Protein AF-A0A317L9D9-F1 (afdb_monomer)

Foldseek 3Di:
DQDFPDADFLAAVVVSLVVSCVVVVPPDVLVSCCSQQVGSQQDQDRAQHAQVQSRQVSDPDRDVVVLVVCNVTHHNLVVLVVVDDPVLSVVLSVRRNHNSPPCNCVSSVVVVDPDDDDPDDDDDPVVVVVVVVVD

Solvent-accessible surface area (backbone atoms only — not comparable to full-atom values): 8167 Å² total; per-residue (Å²): 134,93,74,82,63,87,78,57,87,83,39,39,52,45,56,44,50,52,50,39,29,59,78,70,66,54,91,45,72,48,57,43,27,26,73,45,53,74,29,65,81,59,70,80,37,75,46,65,52,39,28,43,50,53,36,40,65,70,40,100,77,64,54,79,73,51,52,63,48,42,47,61,58,23,36,47,55,60,82,47,48,88,80,47,57,69,70,58,47,54,51,50,52,50,35,27,40,72,25,87,54,80,59,52,47,59,76,72,48,54,75,78,51,87,74,77,81,73,96,65,90,83,80,58,69,65,59,54,49,51,60,66,72,77,109

Nearest PDB structures (foldseek):
  8glu-assembly1_X  TM=8.736E-01  e=1.544E-06  Escherichia coli
  8glx-assembly1_X  TM=8.691E-01  e=2.338E-06  Escherichia coli
  8vct-assembly1_X  TM=8.624E-01  e=1.845E-06  Escherichia coli

Sequence (135 aa):
MIFLPYIYEDELLYSVFARYHHYSGNENPKETMNELYGSHTTCATTLFPTNLNTLLHGFPTPNSFQVKELIIKNTGLPYYTPFIPNERNLELKKLMVEGNGTSFYMKLGRTASTIKNKKYLYCCKSCVNEDTFNN

Structure (mmCIF, N/CA/C/O backbone):
data_AF-A0A317L9D9-F1
#
_entry.id   AF-A0A317L9D9-F1
#
loop_
_atom_site.group_PDB
_atom_site.id
_atom_site.type_symbol
_atom_site.label_atom_id
_atom_site.label_alt_id
_atom_site.label_comp_id
_atom_site.label_asym_id
_atom_site.label_entity_id
_atom_site.label_seq_id
_atom_site.pdbx_PD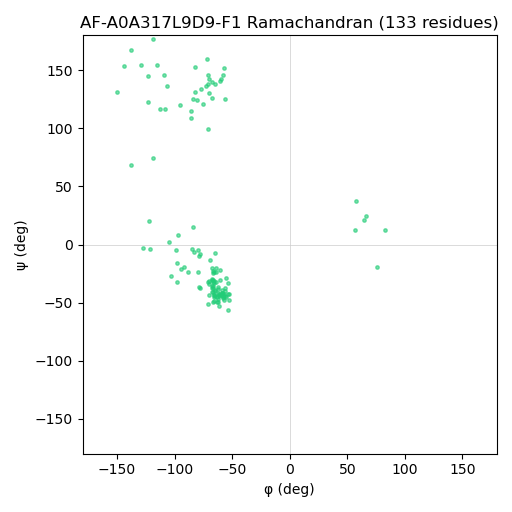B_ins_code
_atom_site.Cartn_x
_atom_site.Cartn_y
_atom_site.Cartn_z
_atom_site.occupancy
_atom_site.B_iso_or_equiv
_atom_site.auth_seq_id
_atom_site.auth_comp_id
_atom_site.auth_asym_id
_atom_site.auth_atom_id
_atom_site.pdbx_PDB_model_num
ATOM 1 N N . MET A 1 1 ? 7.983 -7.778 -20.114 1.00 58.75 1 MET A N 1
ATOM 2 C CA . MET A 1 1 ? 8.169 -6.311 -20.194 1.00 58.75 1 MET A CA 1
ATOM 3 C C . MET A 1 1 ? 7.591 -5.740 -18.917 1.00 58.75 1 MET A C 1
ATOM 5 O O . MET A 1 1 ? 6.438 -6.032 -18.645 1.00 58.75 1 MET A O 1
ATOM 9 N N . ILE A 1 2 ? 8.381 -5.023 -18.118 1.00 75.44 2 ILE A N 1
ATOM 10 C CA . ILE A 1 2 ? 7.896 -4.415 -16.870 1.00 75.44 2 ILE A CA 1
ATOM 11 C C . ILE A 1 2 ? 7.177 -3.114 -17.242 1.00 75.44 2 ILE A C 1
ATOM 13 O O . ILE A 1 2 ? 7.740 -2.275 -17.946 1.00 75.44 2 ILE A O 1
ATOM 17 N N . PHE A 1 3 ? 5.921 -2.970 -16.829 1.00 83.19 3 PHE A N 1
ATOM 18 C CA . PHE A 1 3 ? 5.087 -1.797 -17.092 1.00 8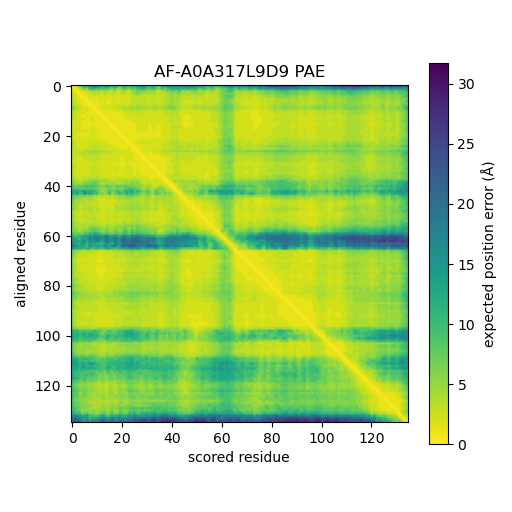3.19 3 PHE A CA 1
ATOM 19 C C . PHE A 1 3 ? 4.187 -1.519 -15.889 1.00 83.19 3 PHE A C 1
ATOM 21 O O . PHE A 1 3 ? 3.861 -2.431 -15.135 1.00 83.19 3 PHE A O 1
ATOM 28 N N . LEU A 1 4 ? 3.779 -0.268 -15.705 1.00 84.06 4 LEU A N 1
ATOM 29 C CA . LEU A 1 4 ? 2.784 0.081 -14.698 1.00 84.06 4 LEU A CA 1
ATOM 30 C C . LEU A 1 4 ? 1.414 0.120 -15.390 1.00 84.06 4 LEU A C 1
ATOM 32 O O . LEU A 1 4 ? 1.268 0.886 -16.347 1.00 84.06 4 LEU A O 1
ATOM 36 N N . PRO A 1 5 ? 0.423 -0.698 -14.980 1.00 88.81 5 PRO A N 1
ATOM 37 C CA . PRO A 1 5 ? -0.922 -0.598 -15.531 1.00 88.81 5 PRO A CA 1
ATOM 38 C C . PRO A 1 5 ? -1.485 0.809 -15.338 1.00 88.81 5 PRO A C 1
ATOM 40 O O . PRO A 1 5 ? -1.142 1.496 -14.375 1.00 88.81 5 PRO A O 1
ATOM 43 N N . TYR A 1 6 ? -2.384 1.221 -16.233 1.00 88.19 6 TYR A N 1
ATOM 44 C CA . TYR A 1 6 ? -3.118 2.469 -16.054 1.00 88.19 6 TYR A CA 1
ATOM 45 C C . TYR A 1 6 ? -3.854 2.454 -14.711 1.00 88.19 6 TYR A C 1
ATOM 47 O O . TYR A 1 6 ? -4.609 1.518 -14.444 1.00 88.19 6 TYR A O 1
ATOM 55 N N . ILE A 1 7 ? -3.620 3.473 -13.888 1.00 89.56 7 ILE A N 1
ATOM 56 C CA . ILE A 1 7 ? -4.223 3.620 -12.564 1.00 89.56 7 ILE A CA 1
ATOM 57 C C . ILE A 1 7 ? -5.574 4.307 -12.746 1.00 89.56 7 ILE A C 1
ATOM 59 O O . ILE A 1 7 ? -5.614 5.459 -13.181 1.00 89.56 7 ILE A O 1
ATOM 63 N N . TYR A 1 8 ? -6.667 3.606 -12.443 1.00 88.25 8 TYR A N 1
ATOM 64 C CA . TYR A 1 8 ? -8.001 4.197 -12.535 1.00 88.25 8 TYR A CA 1
ATOM 65 C C . TYR A 1 8 ? -8.245 5.215 -11.411 1.00 88.25 8 TYR A C 1
ATOM 67 O O . TYR A 1 8 ? -7.574 5.216 -10.373 1.00 88.25 8 TYR A O 1
ATOM 75 N N . GLU A 1 9 ? -9.214 6.103 -11.631 1.00 86.94 9 GLU A N 1
ATOM 76 C CA . GLU A 1 9 ? -9.709 6.984 -10.574 1.00 86.94 9 GLU A CA 1
ATOM 77 C C . GLU A 1 9 ? -10.287 6.140 -9.428 1.00 86.94 9 GLU A C 1
ATOM 79 O O . GLU A 1 9 ? -10.863 5.080 -9.664 1.00 86.94 9 GLU A O 1
ATOM 84 N N . ASP A 1 10 ? -10.035 6.562 -8.186 1.00 86.38 10 ASP A N 1
ATOM 85 C CA . ASP A 1 10 ? -10.415 5.854 -6.954 1.00 86.38 10 ASP A CA 1
ATOM 86 C C . ASP A 1 10 ? -9.888 4.407 -6.807 1.00 86.38 10 ASP A C 1
ATOM 88 O O . ASP A 1 10 ? -10.269 3.675 -5.888 1.00 86.38 10 ASP A O 1
ATOM 92 N N . GLU A 1 11 ? -8.939 3.988 -7.650 1.00 90.12 11 GLU A N 1
ATOM 93 C CA . GLU A 1 11 ? -8.321 2.667 -7.561 1.00 90.12 11 GLU A CA 1
ATOM 94 C C . GLU A 1 11 ? -7.191 2.639 -6.522 1.00 90.12 11 GLU A C 1
ATOM 96 O O . GLU A 1 11 ? -6.265 3.452 -6.535 1.00 90.12 11 GLU A O 1
ATOM 101 N N . LEU A 1 12 ? -7.202 1.646 -5.630 1.00 92.88 12 LEU A N 1
ATO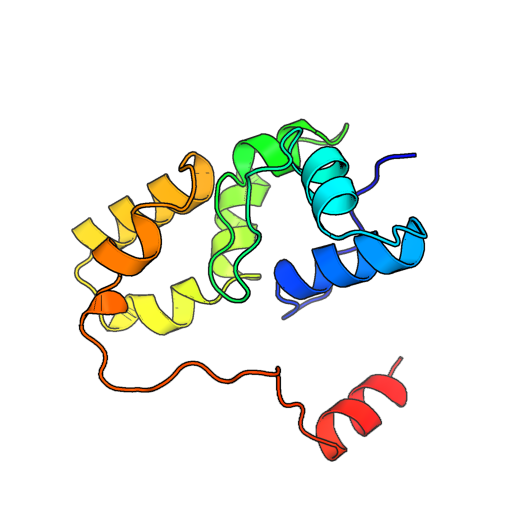M 102 C CA . LEU A 1 12 ? -6.077 1.412 -4.725 1.00 92.88 12 LEU A CA 1
ATOM 103 C C . LEU A 1 12 ? -4.859 0.878 -5.487 1.00 92.88 12 LEU A C 1
ATOM 105 O O . LEU A 1 12 ? -4.978 -0.033 -6.302 1.00 92.88 12 LEU A O 1
ATOM 109 N N . LEU A 1 13 ? -3.657 1.309 -5.102 1.00 92.88 13 LEU A N 1
ATOM 110 C CA . LEU A 1 13 ? -2.399 0.768 -5.637 1.00 92.88 13 LEU A CA 1
ATOM 111 C C . LEU A 1 13 ? -2.297 -0.761 -5.521 1.00 92.88 13 LEU A C 1
ATOM 113 O O . LEU A 1 13 ? -1.746 -1.415 -6.400 1.00 92.88 13 LEU A O 1
ATOM 117 N N . TYR A 1 14 ? -2.871 -1.354 -4.473 1.00 92.75 14 TYR A N 1
ATOM 118 C CA . TYR A 1 14 ? -2.949 -2.810 -4.350 1.00 92.75 14 TYR A CA 1
ATOM 119 C C . TYR A 1 14 ? -3.706 -3.466 -5.521 1.00 92.75 14 TYR A C 1
ATOM 121 O O . TYR A 1 14 ? -3.282 -4.513 -6.005 1.00 92.75 14 TYR A O 1
ATOM 129 N N . SER A 1 15 ? -4.789 -2.842 -6.001 1.00 92.62 15 SER A N 1
ATOM 130 C CA . SER A 1 15 ? -5.534 -3.295 -7.187 1.00 92.62 15 SER A CA 1
ATOM 131 C C . SER A 1 15 ? -4.682 -3.186 -8.451 1.00 92.62 15 SER A C 1
ATOM 133 O O . SER A 1 15 ? -4.597 -4.144 -9.217 1.00 92.62 15 SER A O 1
ATOM 135 N N . VAL A 1 16 ? -3.950 -2.078 -8.615 1.00 92.44 16 VAL A N 1
ATOM 136 C CA . VAL A 1 16 ? -3.000 -1.890 -9.726 1.00 92.44 16 VAL A CA 1
ATOM 137 C C . VAL A 1 16 ? -1.964 -3.018 -9.752 1.00 92.44 16 VAL A C 1
ATOM 139 O O . VAL A 1 16 ? -1.702 -3.601 -10.803 1.00 92.44 16 VAL A O 1
ATOM 142 N N . PHE A 1 17 ? -1.410 -3.389 -8.594 1.00 93.00 17 PHE A N 1
ATOM 143 C CA . PHE A 1 17 ? -0.450 -4.493 -8.496 1.00 93.00 17 PHE A CA 1
ATOM 144 C C . PHE A 1 17 ? -1.084 -5.853 -8.787 1.00 93.00 17 PHE A C 1
ATOM 146 O O . PHE A 1 17 ? -0.450 -6.694 -9.420 1.00 93.00 17 PHE A O 1
ATOM 153 N N . ALA A 1 18 ? -2.328 -6.076 -8.361 1.00 93.12 18 ALA A N 1
ATOM 154 C CA . ALA A 1 18 ? -3.063 -7.299 -8.671 1.00 93.12 18 ALA A CA 1
ATOM 155 C C . ALA A 1 18 ? -3.345 -7.428 -10.179 1.00 93.12 18 ALA A C 1
ATOM 157 O O . ALA A 1 18 ? -3.200 -8.511 -10.746 1.00 93.12 18 ALA A O 1
ATOM 158 N N . ARG A 1 19 ? -3.673 -6.319 -10.851 1.00 93.88 19 ARG A N 1
ATOM 159 C CA . ARG A 1 19 ? -3.817 -6.273 -12.312 1.00 93.88 19 ARG A CA 1
ATOM 160 C C . ARG A 1 19 ? -2.494 -6.529 -13.015 1.00 93.88 19 ARG A C 1
ATOM 162 O O . ARG A 1 19 ? -2.458 -7.336 -13.934 1.00 93.88 19 ARG A O 1
ATOM 169 N N . TYR A 1 20 ? -1.408 -5.911 -12.552 1.00 93.50 20 TYR A N 1
ATOM 170 C CA . TYR A 1 20 ? -0.070 -6.189 -13.071 1.00 93.50 20 TYR A CA 1
ATOM 171 C C . TYR A 1 20 ? 0.288 -7.677 -12.932 1.00 93.50 20 TYR A C 1
ATOM 173 O O . TYR A 1 20 ? 0.693 -8.302 -13.905 1.00 93.50 20 TYR A O 1
ATOM 181 N N . HIS A 1 21 ? 0.071 -8.266 -11.752 1.00 94.62 21 HIS A N 1
ATOM 182 C CA . HIS A 1 21 ? 0.283 -9.695 -11.502 1.00 94.62 21 HIS A CA 1
ATOM 183 C C . HIS A 1 21 ? -0.454 -10.566 -12.528 1.00 94.62 21 HIS A C 1
ATOM 185 O O . HIS A 1 21 ? 0.152 -11.449 -13.132 1.00 94.62 21 HIS A O 1
ATOM 191 N N . HIS A 1 22 ? -1.732 -10.26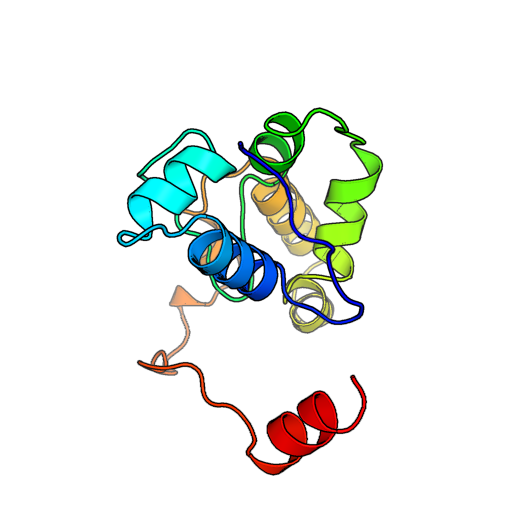4 -12.771 1.00 94.94 22 HIS A N 1
ATOM 192 C CA . HIS A 1 22 ? -2.553 -10.981 -13.739 1.00 94.94 22 HIS A CA 1
ATOM 193 C C . HIS A 1 22 ? -2.078 -10.785 -15.189 1.00 94.94 22 HIS A C 1
ATOM 195 O O . HIS A 1 22 ? -1.887 -11.764 -15.904 1.00 94.94 22 HIS A O 1
ATOM 201 N N . TYR A 1 23 ? -1.851 -9.542 -15.624 1.00 94.31 23 TYR A N 1
ATOM 202 C CA . TYR A 1 23 ? -1.450 -9.232 -17.002 1.00 94.31 23 TYR A CA 1
ATOM 203 C C . TYR A 1 23 ? -0.057 -9.754 -17.355 1.00 94.31 23 TYR A C 1
ATOM 205 O O . TYR A 1 23 ? 0.178 -10.133 -18.500 1.00 94.31 23 TYR A O 1
ATOM 213 N N . SER A 1 24 ? 0.855 -9.800 -16.384 1.00 93.25 24 SER A N 1
ATOM 214 C CA . SE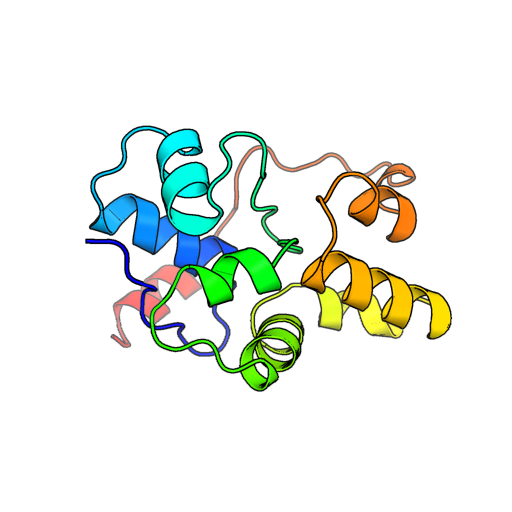R A 1 24 ? 2.197 -10.357 -16.566 1.00 93.25 24 SER A CA 1
ATOM 215 C C . SER A 1 24 ? 2.229 -11.887 -16.494 1.00 93.25 24 SER A C 1
ATOM 217 O O . SER A 1 24 ? 3.284 -12.473 -16.712 1.00 93.25 24 SER A O 1
ATOM 219 N N . GLY A 1 25 ? 1.102 -12.548 -16.195 1.00 94.56 25 GLY A N 1
ATOM 220 C CA . GLY A 1 25 ? 1.034 -14.007 -16.075 1.00 94.56 25 GLY A CA 1
ATOM 221 C C . GLY A 1 25 ? 1.833 -14.558 -14.891 1.00 94.56 25 GLY A C 1
ATOM 222 O O . GLY A 1 25 ? 2.266 -15.706 -14.920 1.00 94.56 25 GLY A O 1
ATOM 223 N N . ASN A 1 26 ? 2.057 -13.741 -13.860 1.00 94.50 26 ASN A N 1
ATOM 224 C CA . ASN A 1 26 ? 2.798 -14.161 -12.681 1.00 94.50 26 ASN A CA 1
ATOM 225 C C . ASN A 1 26 ? 1.973 -15.177 -11.880 1.00 94.50 26 ASN A C 1
ATOM 227 O O . ASN A 1 26 ? 0.829 -14.913 -11.529 1.00 94.50 26 ASN A O 1
ATOM 231 N N . GLU A 1 27 ? 2.566 -16.314 -11.519 1.00 94.00 27 GLU A N 1
ATOM 232 C CA . GLU A 1 27 ? 1.909 -17.320 -10.662 1.00 94.00 27 GLU A CA 1
ATOM 233 C C . GLU A 1 27 ? 2.201 -17.101 -9.171 1.00 94.00 27 GLU A C 1
ATOM 235 O O . GLU A 1 27 ? 1.493 -17.587 -8.288 1.00 94.00 27 GLU A O 1
ATOM 240 N N . ASN A 1 28 ? 3.263 -16.350 -8.875 1.00 92.50 28 ASN A N 1
ATOM 241 C CA . ASN A 1 28 ? 3.751 -16.126 -7.526 1.00 92.50 28 ASN A CA 1
ATOM 242 C C . ASN A 1 28 ? 3.802 -14.620 -7.218 1.00 92.50 28 ASN A C 1
ATOM 244 O O . ASN A 1 28 ? 4.519 -13.878 -7.892 1.00 92.50 28 ASN A O 1
ATOM 248 N N . PRO A 1 29 ? 3.120 -14.150 -6.157 1.00 90.25 29 PRO A N 1
ATOM 249 C CA . PRO A 1 29 ? 3.189 -12.755 -5.731 1.00 90.25 29 PRO A CA 1
ATOM 250 C C . PRO A 1 29 ? 4.613 -12.259 -5.456 1.00 90.25 29 PRO A C 1
ATOM 252 O O . PRO A 1 29 ? 4.885 -11.077 -5.631 1.00 90.25 29 PRO A O 1
ATOM 255 N N . LYS A 1 30 ? 5.541 -13.137 -5.045 1.00 91.75 30 LYS A N 1
ATOM 256 C CA . LYS A 1 30 ? 6.945 -12.759 -4.827 1.00 91.75 30 LYS A CA 1
ATOM 257 C C . LYS A 1 30 ? 7.656 -12.358 -6.115 1.00 91.75 30 LYS A C 1
ATOM 259 O O . LYS A 1 30 ? 8.524 -11.494 -6.042 1.00 91.75 30 LYS A O 1
ATOM 264 N N . GLU A 1 31 ? 7.304 -12.955 -7.251 1.00 92.44 31 GLU A N 1
ATOM 265 C CA . GLU A 1 31 ? 7.859 -12.555 -8.550 1.00 92.44 31 GLU A CA 1
ATOM 266 C C . GLU A 1 31 ? 7.322 -11.184 -8.939 1.00 92.44 31 GLU A C 1
ATOM 268 O O . GLU A 1 31 ? 8.084 -10.283 -9.257 1.00 92.44 31 GLU A O 1
ATOM 273 N N . THR A 1 32 ? 6.023 -10.960 -8.745 1.00 92.56 32 THR A N 1
ATOM 274 C CA . THR A 1 32 ? 5.402 -9.644 -8.944 1.00 92.56 32 THR A CA 1
ATOM 275 C C . THR A 1 32 ? 6.044 -8.563 -8.082 1.00 92.56 32 THR A C 1
ATOM 277 O O . THR A 1 32 ? 6.320 -7.475 -8.574 1.00 92.56 32 THR A O 1
ATOM 280 N N . MET A 1 33 ? 6.315 -8.840 -6.804 1.00 91.31 33 MET A N 1
ATOM 281 C CA . MET A 1 33 ? 7.006 -7.875 -5.942 1.00 91.31 33 MET A CA 1
ATOM 282 C C . MET A 1 33 ? 8.450 -7.642 -6.395 1.00 91.31 33 MET A C 1
ATOM 284 O O . MET A 1 33 ? 8.920 -6.509 -6.344 1.00 91.31 33 MET A O 1
ATOM 288 N N . ASN A 1 34 ? 9.139 -8.670 -6.892 1.00 91.56 34 ASN A N 1
ATOM 289 C CA . ASN A 1 34 ? 10.481 -8.514 -7.439 1.00 91.56 34 ASN A CA 1
ATOM 290 C C . ASN A 1 34 ? 10.500 -7.677 -8.723 1.00 91.56 34 ASN A C 1
ATOM 292 O O . ASN A 1 34 ? 11.344 -6.804 -8.863 1.00 91.56 34 ASN A O 1
ATOM 296 N N . GLU A 1 35 ? 9.540 -7.866 -9.623 1.00 91.06 35 GLU A N 1
ATOM 297 C CA . GLU A 1 35 ? 9.424 -7.055 -10.838 1.00 91.06 35 GLU A CA 1
ATOM 298 C C . GLU A 1 35 ? 9.053 -5.596 -10.535 1.00 91.06 35 GLU A C 1
ATOM 300 O O . GLU A 1 35 ? 9.606 -4.684 -11.142 1.00 91.06 35 GLU A O 1
ATOM 305 N N . LEU A 1 36 ? 8.136 -5.366 -9.587 1.00 88.44 36 LEU A N 1
ATOM 306 C CA . LEU A 1 36 ? 7.659 -4.023 -9.239 1.00 88.44 36 LEU A CA 1
ATOM 307 C C . LEU A 1 36 ? 8.634 -3.245 -8.343 1.00 88.44 36 LEU A C 1
ATOM 309 O O . LEU A 1 36 ? 8.744 -2.029 -8.468 1.00 88.44 36 LEU A O 1
ATOM 313 N N . TYR A 1 37 ? 9.309 -3.919 -7.410 1.00 87.38 37 TYR A N 1
ATOM 314 C CA . TYR A 1 37 ? 10.125 -3.282 -6.368 1.00 87.38 37 TYR A CA 1
ATOM 315 C C . TYR A 1 37 ? 11.599 -3.705 -6.377 1.00 87.38 37 TYR A C 1
ATOM 317 O O . TYR A 1 37 ? 12.361 -3.224 -5.538 1.00 87.38 37 TYR A O 1
ATOM 325 N N . GLY A 1 38 ? 12.012 -4.634 -7.241 1.00 87.81 38 GLY A N 1
ATOM 326 C CA . GLY A 1 38 ? 13.355 -5.223 -7.196 1.00 87.81 38 GLY A CA 1
ATOM 327 C C . GLY A 1 38 ? 13.623 -6.037 -5.924 1.00 87.81 38 GLY A C 1
ATOM 328 O O . GLY A 1 38 ? 14.775 -6.182 -5.520 1.00 87.81 38 GLY A O 1
ATOM 329 N N . SER A 1 39 ? 12.573 -6.490 -5.225 1.00 85.56 39 SER A N 1
ATOM 330 C CA . SER A 1 39 ? 12.699 -7.205 -3.954 1.00 85.56 39 SER A CA 1
ATOM 331 C C . SER A 1 39 ? 11.576 -8.215 -3.721 1.00 85.56 39 SER A C 1
ATOM 333 O O . SER A 1 39 ? 10.394 -7.879 -3.764 1.00 85.56 39 SER A O 1
ATOM 335 N N . HIS A 1 40 ? 11.953 -9.439 -3.344 1.00 81.50 40 HIS A N 1
ATOM 336 C CA . HIS A 1 40 ? 11.022 -10.494 -2.924 1.00 81.50 40 HIS A CA 1
ATOM 337 C C . HIS A 1 40 ? 10.518 -10.352 -1.476 1.00 81.50 40 HIS A C 1
ATOM 339 O O . HIS A 1 40 ? 9.644 -11.113 -1.054 1.00 81.50 40 HIS A O 1
ATOM 345 N N . THR A 1 41 ? 11.096 -9.444 -0.682 1.00 77.62 41 THR A N 1
ATOM 346 C CA . THR A 1 41 ? 10.732 -9.251 0.736 1.00 77.62 41 THR A CA 1
ATOM 347 C C . THR A 1 41 ? 9.757 -8.099 0.941 1.00 77.62 41 THR A C 1
ATOM 349 O O . THR A 1 41 ? 9.116 -8.016 1.991 1.00 77.62 41 THR A O 1
ATOM 352 N N . THR A 1 42 ? 9.606 -7.232 -0.061 1.00 77.69 42 THR A N 1
ATOM 353 C CA . THR A 1 42 ? 8.616 -6.159 -0.040 1.00 77.69 42 THR A CA 1
ATOM 354 C C . THR A 1 42 ? 7.220 -6.761 -0.108 1.00 77.69 42 THR A C 1
ATOM 356 O O . THR A 1 42 ? 6.904 -7.535 -1.006 1.00 77.69 42 THR A O 1
ATOM 359 N N . CYS A 1 43 ? 6.366 -6.396 0.844 1.00 69.31 43 CYS A N 1
ATOM 360 C CA . CYS A 1 43 ? 4.965 -6.792 0.846 1.00 69.31 43 CYS A CA 1
ATOM 361 C C . CYS A 1 43 ? 4.099 -5.575 0.525 1.00 69.31 43 CYS A C 1
ATOM 363 O O . CYS A 1 43 ? 4.060 -4.614 1.298 1.00 69.31 43 CYS A O 1
ATOM 365 N N . ALA A 1 44 ? 3.385 -5.617 -0.600 1.00 73.38 44 ALA A N 1
ATOM 366 C CA . ALA A 1 44 ? 2.375 -4.619 -0.915 1.00 73.38 44 ALA A CA 1
ATOM 367 C C . ALA A 1 44 ? 1.166 -4.799 0.009 1.00 73.38 44 ALA A C 1
ATOM 369 O O . ALA A 1 44 ? 0.310 -5.662 -0.195 1.00 73.38 44 ALA A O 1
ATOM 370 N N . THR A 1 45 ? 1.097 -3.986 1.061 1.00 83.50 45 THR A N 1
ATOM 371 C CA . THR A 1 45 ? -0.063 -4.006 1.951 1.00 83.50 45 THR A CA 1
ATOM 372 C C . THR A 1 45 ? -1.281 -3.401 1.250 1.00 83.50 45 THR A C 1
ATOM 374 O O . THR A 1 45 ? -1.146 -2.459 0.473 1.00 83.50 45 THR A O 1
ATOM 377 N N . THR A 1 46 ? -2.483 -3.915 1.536 1.00 86.25 46 THR A N 1
ATOM 378 C CA . THR A 1 46 ? -3.709 -3.534 0.809 1.00 86.25 46 THR A CA 1
ATOM 379 C C . THR A 1 46 ? -3.999 -2.035 0.841 1.00 86.25 46 THR A C 1
ATOM 381 O O . THR A 1 46 ? -4.392 -1.459 -0.166 1.00 86.25 46 THR A O 1
ATOM 384 N N . LEU A 1 47 ? -3.827 -1.405 2.005 1.00 89.12 47 LEU A N 1
ATOM 385 C CA . LEU A 1 47 ? -4.195 -0.002 2.210 1.00 89.12 47 LEU A CA 1
ATOM 386 C C . LEU A 1 47 ? -2.995 0.942 2.205 1.00 89.12 47 LEU A C 1
ATOM 388 O O . LEU A 1 47 ? -3.160 2.118 1.905 1.00 89.12 47 LEU A O 1
ATOM 392 N N . PHE A 1 48 ? -1.807 0.462 2.568 1.00 90.62 48 PHE A N 1
ATOM 393 C CA . PHE A 1 48 ? -0.649 1.326 2.796 1.00 90.62 48 PHE A CA 1
ATOM 394 C C . PHE A 1 48 ? 0.608 0.705 2.185 1.00 90.62 48 PHE A C 1
ATOM 396 O O . PHE A 1 48 ? 1.478 0.209 2.911 1.00 90.62 48 PHE A O 1
ATOM 403 N N . PRO A 1 49 ? 0.689 0.634 0.850 1.00 89.94 49 PRO A N 1
ATOM 404 C CA . PRO A 1 49 ? 1.926 0.241 0.200 1.00 89.94 49 PRO A CA 1
ATOM 405 C C . PRO A 1 49 ? 3.037 1.229 0.574 1.00 89.94 49 PRO A C 1
ATOM 407 O O . PRO A 1 49 ? 2.802 2.431 0.725 1.00 89.94 49 PRO A O 1
ATOM 410 N N . THR A 1 50 ? 4.246 0.708 0.754 1.00 89.62 50 THR A N 1
ATOM 411 C CA . THR A 1 50 ? 5.433 1.498 1.097 1.00 89.62 50 THR A CA 1
ATOM 412 C C . THR A 1 50 ? 6.494 1.369 0.013 1.00 89.62 50 THR A C 1
ATOM 414 O O . THR A 1 50 ? 6.315 0.627 -0.952 1.00 89.62 50 THR A O 1
ATOM 417 N N . ASN A 1 51 ? 7.600 2.092 0.180 1.00 89.06 51 ASN A N 1
ATOM 418 C CA . ASN A 1 51 ? 8.712 2.134 -0.763 1.00 89.06 51 ASN A CA 1
ATOM 419 C C . ASN A 1 51 ? 8.310 2.585 -2.183 1.00 89.06 51 ASN A C 1
ATOM 421 O O . ASN A 1 51 ? 8.790 2.057 -3.188 1.00 89.06 51 ASN A O 1
ATOM 425 N N . LEU A 1 52 ? 7.381 3.542 -2.272 1.00 89.94 52 LEU A N 1
ATOM 426 C CA . LEU A 1 52 ? 6.806 3.997 -3.540 1.00 89.94 52 LEU A CA 1
ATOM 427 C C . LEU A 1 52 ? 7.819 4.711 -4.448 1.00 89.94 52 LEU A C 1
ATOM 429 O O . LEU A 1 52 ? 7.632 4.718 -5.662 1.00 89.94 52 LEU A O 1
ATOM 433 N N . ASN A 1 53 ? 8.908 5.262 -3.898 1.00 88.94 53 ASN A N 1
ATOM 434 C CA . ASN A 1 53 ? 10.007 5.767 -4.724 1.00 88.94 53 ASN A CA 1
ATOM 435 C C . ASN A 1 53 ? 10.647 4.639 -5.536 1.00 88.94 53 ASN A C 1
ATOM 437 O O . ASN A 1 53 ? 10.795 4.776 -6.746 1.00 88.94 53 ASN A O 1
ATOM 441 N N . THR A 1 54 ? 11.000 3.517 -4.899 1.00 87.69 54 THR A N 1
ATOM 442 C CA . THR A 1 54 ? 11.586 2.368 -5.607 1.00 87.69 54 THR A CA 1
ATOM 443 C C . THR A 1 54 ? 10.650 1.846 -6.687 1.00 87.69 54 THR A C 1
ATOM 445 O O . THR A 1 54 ? 11.111 1.595 -7.795 1.00 87.69 54 THR A O 1
ATOM 448 N N . LEU A 1 55 ? 9.349 1.758 -6.386 1.00 87.12 55 LEU A N 1
ATOM 449 C CA . LEU A 1 55 ? 8.335 1.379 -7.368 1.00 87.12 55 LEU A CA 1
ATOM 450 C C . LEU A 1 55 ? 8.411 2.269 -8.615 1.00 87.12 55 LEU A C 1
ATOM 452 O O . LEU A 1 55 ? 8.574 1.763 -9.717 1.00 87.12 55 LEU A O 1
ATOM 456 N N . LEU A 1 56 ? 8.317 3.594 -8.457 1.00 85.44 56 LEU A N 1
ATOM 457 C CA . LEU A 1 56 ? 8.284 4.498 -9.611 1.00 85.44 56 LEU A CA 1
ATOM 458 C C . LEU A 1 56 ? 9.624 4.602 -10.344 1.00 85.44 56 LEU A C 1
ATOM 460 O O . LEU A 1 56 ? 9.629 4.767 -11.560 1.00 85.44 56 LEU A O 1
ATOM 464 N N . HIS A 1 57 ? 10.751 4.477 -9.639 1.00 82.19 57 HIS A N 1
ATOM 465 C CA . HIS A 1 57 ? 12.076 4.451 -10.263 1.00 82.19 57 HIS A CA 1
ATOM 466 C C . HIS A 1 57 ? 12.304 3.219 -11.147 1.00 82.19 57 HIS A C 1
ATOM 468 O O . HIS A 1 57 ? 13.130 3.283 -12.055 1.00 82.19 57 HIS A O 1
ATOM 474 N N . GLY A 1 58 ? 11.576 2.123 -10.912 1.00 78.00 58 GLY A N 1
ATOM 475 C CA . GLY A 1 58 ? 11.609 0.936 -11.766 1.00 78.00 58 GLY A CA 1
ATOM 476 C C . GLY A 1 58 ? 10.983 1.145 -13.149 1.00 78.00 58 GLY A C 1
ATOM 477 O O . GLY A 1 58 ? 11.197 0.324 -14.041 1.00 78.00 58 GLY A O 1
ATOM 478 N N . PHE A 1 59 ? 10.242 2.240 -13.358 1.00 78.06 59 PHE A N 1
ATOM 479 C CA . PHE A 1 59 ? 9.575 2.538 -14.622 1.00 78.06 59 PHE A CA 1
ATOM 480 C C . PHE A 1 59 ? 10.245 3.708 -15.362 1.00 78.06 59 PHE A C 1
ATOM 482 O O . PHE A 1 59 ? 10.696 4.666 -14.734 1.00 78.06 59 PHE A O 1
ATOM 489 N N . PRO A 1 60 ? 10.276 3.684 -16.709 1.00 65.94 60 PRO A N 1
ATOM 490 C CA . PRO A 1 60 ? 10.970 4.682 -17.533 1.00 65.94 60 PRO A CA 1
ATOM 491 C C . PRO A 1 60 ? 10.407 6.113 -17.450 1.00 65.94 60 PRO A C 1
ATOM 493 O O . PRO A 1 60 ? 11.031 7.040 -17.961 1.00 65.94 60 PRO A O 1
ATOM 496 N N . THR A 1 61 ? 9.274 6.329 -16.777 1.00 60.78 61 THR A N 1
ATOM 497 C CA . THR A 1 61 ? 8.715 7.662 -16.490 1.00 60.78 61 THR A CA 1
ATOM 498 C C . THR A 1 61 ? 8.610 7.921 -14.983 1.00 60.78 61 THR A C 1
ATOM 500 O O . THR A 1 61 ? 7.504 7.899 -14.437 1.00 60.78 61 THR A O 1
ATOM 503 N N . PRO A 1 62 ? 9.727 8.191 -14.283 1.00 54.44 62 PRO A N 1
ATOM 504 C CA . PRO A 1 62 ? 9.691 8.561 -12.879 1.00 54.44 62 PRO A CA 1
ATOM 505 C C . PRO A 1 62 ? 9.461 10.071 -12.752 1.00 54.44 62 PRO A C 1
ATOM 507 O O . PRO A 1 62 ? 10.357 10.868 -13.018 1.00 54.44 62 PRO A O 1
ATOM 510 N N . ASN A 1 63 ? 8.273 10.484 -12.308 1.00 57.06 63 ASN A N 1
ATOM 511 C CA . ASN A 1 63 ? 8.056 11.853 -11.835 1.00 57.06 63 ASN A CA 1
ATOM 512 C C . ASN A 1 63 ? 7.789 11.815 -10.329 1.00 57.06 63 ASN A C 1
ATOM 514 O O . ASN A 1 63 ? 6.791 11.260 -9.884 1.00 57.06 63 ASN A O 1
ATOM 518 N N . SER A 1 64 ? 8.661 12.427 -9.527 1.00 54.72 64 SER A N 1
ATOM 519 C CA . SER A 1 64 ? 8.549 12.466 -8.057 1.00 54.72 64 SER A CA 1
ATOM 520 C C . SER A 1 64 ? 7.263 13.141 -7.556 1.00 54.72 64 SER A C 1
ATOM 522 O O . SER A 1 64 ? 6.797 12.853 -6.451 1.00 54.72 64 SER A O 1
ATOM 524 N N . PHE A 1 65 ? 6.644 13.988 -8.387 1.00 55.94 65 PHE A N 1
ATOM 525 C CA . PHE A 1 65 ? 5.308 14.541 -8.151 1.00 55.94 65 PHE A CA 1
ATO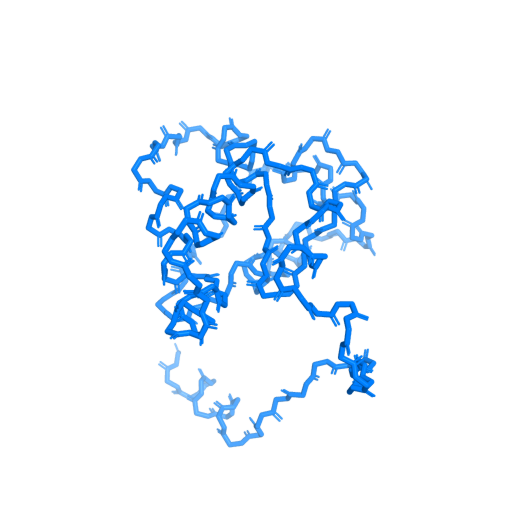M 526 C C . PHE A 1 65 ? 4.228 13.445 -8.050 1.00 55.94 65 PHE A C 1
ATOM 528 O O . PHE A 1 65 ? 3.303 13.582 -7.252 1.00 55.94 65 PHE A O 1
ATOM 535 N N . GLN A 1 66 ? 4.397 12.316 -8.753 1.00 77.25 66 GLN A N 1
ATOM 536 C CA . GLN A 1 66 ? 3.440 11.209 -8.736 1.00 77.25 66 GLN A CA 1
ATOM 537 C C . GLN A 1 66 ? 3.381 10.507 -7.377 1.00 77.25 66 GLN A C 1
ATOM 539 O O . GLN A 1 66 ? 2.296 10.134 -6.959 1.00 77.25 66 GLN A O 1
ATOM 544 N N . VAL A 1 67 ? 4.482 10.359 -6.624 1.00 88.19 67 VAL A N 1
ATOM 545 C CA . VAL A 1 67 ? 4.433 9.582 -5.364 1.00 88.19 67 VAL A CA 1
ATOM 546 C C . VAL A 1 67 ? 3.500 10.219 -4.336 1.00 88.19 67 VAL A C 1
ATOM 548 O O . VAL A 1 67 ? 2.698 9.529 -3.709 1.00 88.19 67 VAL A O 1
ATOM 551 N N . LYS A 1 68 ? 3.580 11.542 -4.154 1.00 89.12 68 LYS A N 1
ATOM 552 C CA . LYS A 1 68 ? 2.716 12.248 -3.194 1.00 89.12 68 LYS A CA 1
ATOM 553 C C . LYS A 1 68 ? 1.250 12.175 -3.611 1.00 89.12 68 LYS A C 1
ATOM 555 O O . LYS A 1 68 ? 0.394 11.978 -2.752 1.00 89.12 68 LYS A O 1
ATOM 560 N N . GLU A 1 69 ? 0.974 12.308 -4.906 1.00 89.69 69 GLU A N 1
ATOM 561 C CA . GLU A 1 69 ? -0.379 12.175 -5.446 1.00 89.69 69 GLU A CA 1
ATOM 562 C C . GLU A 1 69 ? -0.913 10.751 -5.293 1.00 89.69 69 GLU A C 1
ATOM 564 O O . GLU A 1 69 ? -2.031 10.589 -4.816 1.00 89.69 69 GLU A O 1
ATOM 569 N N . LEU A 1 70 ? -0.099 9.730 -5.575 1.00 90.38 70 LEU A N 1
ATOM 570 C CA . LEU A 1 70 ? -0.449 8.323 -5.380 1.00 90.38 70 LEU A CA 1
ATOM 571 C C . LEU A 1 70 ? -0.812 8.028 -3.927 1.00 90.38 70 LEU A C 1
ATOM 573 O O . LEU A 1 70 ? -1.808 7.361 -3.669 1.00 90.38 70 LEU A O 1
ATOM 577 N N . ILE A 1 71 ? -0.049 8.556 -2.964 1.00 92.56 71 ILE A N 1
ATOM 578 C CA . ILE A 1 71 ? -0.373 8.412 -1.537 1.00 92.56 71 ILE A CA 1
ATOM 579 C C . ILE A 1 71 ? -1.757 9.003 -1.237 1.00 92.56 71 ILE A C 1
ATOM 581 O O . ILE A 1 71 ? -2.519 8.418 -0.472 1.00 92.56 71 ILE A O 1
ATOM 585 N N . ILE A 1 72 ? -2.090 10.156 -1.816 1.00 92.31 72 ILE A N 1
ATOM 586 C CA . ILE A 1 72 ? -3.347 10.857 -1.528 1.00 92.31 72 ILE A CA 1
ATOM 587 C C . ILE A 1 72 ? -4.538 10.227 -2.259 1.00 92.31 72 ILE A C 1
ATOM 589 O O . ILE A 1 72 ? -5.619 10.176 -1.689 1.00 92.31 72 ILE A O 1
ATOM 593 N N . LYS A 1 73 ? -4.365 9.760 -3.496 1.00 92.19 73 LYS A N 1
ATOM 594 C CA . LYS A 1 73 ? -5.470 9.294 -4.346 1.00 92.19 73 LYS A CA 1
ATOM 595 C C . LYS A 1 73 ? -5.656 7.779 -4.335 1.00 92.19 73 LYS A C 1
ATOM 597 O O . LYS A 1 73 ? -6.774 7.303 -4.445 1.00 92.19 73 LYS A O 1
ATOM 602 N N . ASN A 1 74 ? -4.575 7.018 -4.180 1.00 93.44 74 ASN A N 1
ATOM 603 C CA . ASN A 1 74 ? -4.557 5.576 -4.445 1.00 93.44 74 ASN A CA 1
ATOM 604 C C . ASN A 1 74 ? -4.137 4.753 -3.215 1.00 93.44 74 ASN A C 1
ATOM 606 O O . ASN A 1 74 ? -3.697 3.605 -3.338 1.00 93.44 74 ASN A O 1
ATOM 610 N N . THR A 1 75 ? -4.250 5.321 -2.008 1.00 94.25 75 THR A N 1
ATOM 611 C CA . THR A 1 75 ? -3.989 4.609 -0.747 1.00 94.25 75 THR A CA 1
ATOM 612 C C . THR A 1 75 ? -5.029 4.931 0.317 1.00 94.25 75 THR A C 1
ATOM 614 O O . THR A 1 75 ? -5.791 5.885 0.210 1.00 94.25 75 THR A O 1
ATOM 617 N N . GLY A 1 76 ? -5.034 4.142 1.390 1.00 93.06 76 GLY A N 1
ATOM 618 C CA . GLY A 1 76 ? -5.927 4.334 2.525 1.00 93.06 76 GLY A CA 1
ATOM 619 C C . GLY A 1 76 ? -5.513 5.451 3.488 1.00 93.06 76 GLY A C 1
ATOM 620 O O . GLY A 1 76 ? -6.285 5.763 4.391 1.00 93.06 76 GLY A O 1
ATOM 621 N N . LEU A 1 77 ? -4.323 6.057 3.358 1.00 93.44 77 LEU A N 1
ATOM 622 C CA . LEU A 1 77 ? -3.825 7.055 4.323 1.00 93.44 77 LEU A CA 1
ATOM 623 C C . LEU A 1 77 ? -4.758 8.269 4.540 1.00 93.44 77 LEU A C 1
ATOM 625 O O . LEU A 1 77 ? -4.900 8.689 5.696 1.00 93.44 77 LEU A O 1
ATOM 629 N N . PRO A 1 78 ? -5.419 8.840 3.512 1.00 93.38 78 PRO A N 1
ATOM 630 C CA . PRO A 1 78 ? -6.343 9.961 3.696 1.00 93.38 78 PRO A CA 1
ATOM 631 C C . PRO A 1 78 ? -7.462 9.662 4.694 1.00 93.38 78 PRO A C 1
ATOM 633 O O . PRO A 1 78 ? -7.777 10.515 5.516 1.00 93.38 78 PRO A O 1
ATOM 636 N N . TYR A 1 79 ? -7.985 8.432 4.708 1.00 92.56 79 TYR A N 1
ATOM 637 C CA . TYR A 1 79 ? -9.036 8.019 5.643 1.00 92.56 79 TYR A CA 1
ATOM 638 C C . TYR A 1 79 ? -8.571 7.994 7.103 1.00 92.56 79 TYR A C 1
ATOM 640 O O . TYR A 1 79 ? -9.380 8.130 8.015 1.00 92.56 79 TYR A O 1
ATOM 648 N N . TYR A 1 80 ? -7.266 7.844 7.338 1.00 91.88 80 TYR A N 1
ATOM 649 C CA . TYR A 1 80 ? -6.682 7.828 8.680 1.00 91.88 80 TYR A CA 1
ATOM 650 C C . TYR A 1 80 ? -6.174 9.202 9.119 1.00 91.88 80 TYR A C 1
ATOM 652 O O . TYR A 1 80 ? -6.050 9.450 10.316 1.00 91.88 80 TYR A O 1
ATOM 660 N N . THR A 1 81 ? -5.905 10.099 8.167 1.00 92.50 81 THR A N 1
ATOM 661 C CA . THR A 1 81 ? -5.314 11.423 8.411 1.00 92.50 81 THR A CA 1
ATOM 662 C C . THR A 1 81 ? -6.065 12.256 9.465 1.00 92.50 81 THR A C 1
ATOM 664 O O . THR A 1 81 ? -5.386 12.815 10.324 1.00 92.50 81 THR A O 1
ATOM 667 N N . PRO A 1 82 ? -7.414 12.315 9.491 1.00 94.06 82 PRO A N 1
ATOM 668 C CA . PRO A 1 82 ? -8.147 13.084 10.504 1.00 94.06 82 PRO A CA 1
ATOM 669 C C . PRO A 1 82 ? -7.965 12.586 11.944 1.00 94.06 82 PRO A C 1
ATOM 671 O O . PRO A 1 82 ? -8.226 13.325 12.889 1.00 94.06 82 PRO A O 1
ATOM 674 N N . PHE A 1 83 ? -7.535 11.335 12.122 1.00 92.31 83 PHE A N 1
ATOM 675 C CA . PHE A 1 83 ? -7.474 10.662 13.422 1.00 92.31 83 PHE A CA 1
ATOM 676 C C . PHE A 1 83 ? -6.052 10.552 13.984 1.00 92.31 83 PHE A C 1
ATOM 678 O O . PHE A 1 83 ? -5.849 9.955 15.041 1.00 92.31 83 PHE A O 1
ATOM 685 N N . ILE A 1 84 ? -5.053 11.101 13.288 1.00 92.50 84 ILE A N 1
ATOM 686 C CA . ILE A 1 84 ? -3.649 11.044 13.698 1.00 92.50 84 ILE A CA 1
ATOM 687 C C . ILE A 1 84 ? -3.058 12.453 13.826 1.00 92.50 84 ILE A C 1
ATOM 689 O O . ILE A 1 84 ? -3.391 13.334 13.036 1.00 92.50 84 ILE A O 1
ATOM 693 N N . PRO A 1 85 ? -2.140 12.690 14.784 1.00 94.44 85 PRO A N 1
ATOM 694 C CA . PRO A 1 85 ? -1.431 13.962 14.869 1.00 94.44 85 PRO A CA 1
ATOM 695 C C . PRO A 1 85 ? -0.668 14.283 13.578 1.00 94.44 85 PRO A C 1
ATOM 697 O O . PRO A 1 85 ? -0.099 13.387 12.950 1.00 94.44 85 PRO A O 1
ATOM 700 N N . ASN A 1 86 ? -0.589 15.568 13.222 1.00 94.69 86 ASN A N 1
ATOM 701 C CA . ASN A 1 86 ? 0.076 16.031 11.996 1.00 94.69 86 ASN A CA 1
ATOM 702 C C . ASN A 1 86 ? 1.519 15.526 11.860 1.00 94.69 86 ASN A C 1
ATOM 704 O O . ASN A 1 86 ? 1.912 15.070 10.790 1.00 94.69 86 ASN A O 1
ATOM 708 N N . GLU A 1 87 ? 2.292 15.553 12.946 1.00 95.31 87 GLU A N 1
ATOM 709 C CA . GLU A 1 87 ? 3.667 15.042 12.976 1.00 95.31 87 GLU A CA 1
ATOM 710 C C . GLU A 1 87 ? 3.734 13.557 12.585 1.00 95.31 87 GLU A C 1
ATOM 712 O O . GLU A 1 87 ? 4.521 13.159 11.726 1.00 95.31 87 GLU A O 1
ATOM 717 N N . ARG A 1 88 ? 2.826 12.743 13.136 1.00 93.94 88 ARG A N 1
ATOM 718 C CA . ARG A 1 88 ? 2.713 11.317 12.813 1.00 93.94 88 ARG A CA 1
ATOM 719 C C . ARG A 1 88 ? 2.267 11.095 11.372 1.00 93.94 88 ARG A C 1
ATOM 721 O O . ARG A 1 88 ? 2.758 10.180 10.723 1.00 93.94 88 ARG A O 1
ATOM 728 N N . ASN A 1 89 ? 1.369 11.929 10.850 1.00 94.25 89 ASN A N 1
ATOM 729 C CA . ASN A 1 89 ? 0.968 11.864 9.446 1.00 94.25 89 ASN A CA 1
ATOM 730 C C . ASN A 1 89 ? 2.155 12.124 8.503 1.00 94.25 89 ASN A C 1
ATOM 732 O O . ASN A 1 89 ? 2.353 11.392 7.536 1.00 94.25 89 ASN A O 1
ATOM 736 N N . LEU A 1 90 ? 2.976 13.138 8.796 1.00 94.00 90 LEU A N 1
ATOM 737 C CA . LEU A 1 90 ? 4.186 13.429 8.022 1.00 94.00 90 LEU A CA 1
ATOM 738 C C . LEU A 1 90 ? 5.185 12.268 8.074 1.00 94.00 90 LEU A C 1
ATOM 740 O O . LEU A 1 90 ? 5.739 11.886 7.042 1.00 94.00 90 LEU A O 1
ATOM 744 N N . GLU A 1 91 ? 5.367 11.666 9.249 1.00 93.62 91 GLU A N 1
ATOM 745 C CA . GLU A 1 91 ? 6.216 10.489 9.409 1.00 93.62 91 GLU A CA 1
ATOM 746 C C . GLU A 1 91 ? 5.705 9.288 8.595 1.00 93.62 91 GLU A C 1
ATOM 748 O O . GLU A 1 91 ? 6.478 8.657 7.871 1.00 93.62 91 GLU A O 1
ATOM 753 N N . LEU A 1 92 ? 4.404 8.991 8.657 1.00 93.31 92 LEU A N 1
ATOM 754 C CA . LEU A 1 92 ? 3.795 7.910 7.878 1.00 93.31 92 LEU A CA 1
ATOM 755 C C . LEU A 1 92 ? 3.949 8.145 6.373 1.00 93.31 92 LEU A C 1
ATOM 757 O O . LEU A 1 92 ? 4.320 7.218 5.656 1.00 93.31 92 LEU A O 1
ATOM 761 N N . LYS A 1 93 ? 3.752 9.380 5.891 1.00 93.38 93 LYS A N 1
ATOM 762 C CA . LYS A 1 93 ? 4.007 9.731 4.485 1.00 93.38 93 LYS A CA 1
ATOM 763 C C . LYS A 1 93 ? 5.455 9.449 4.100 1.00 93.38 93 LYS A C 1
ATOM 765 O O . LYS A 1 93 ? 5.683 8.805 3.083 1.00 93.38 93 LYS A O 1
ATOM 770 N N . LYS A 1 94 ? 6.430 9.847 4.925 1.00 92.44 94 LYS A N 1
ATOM 771 C CA . LYS A 1 94 ? 7.853 9.558 4.674 1.00 92.44 94 LYS A CA 1
ATOM 772 C C . LYS A 1 94 ? 8.120 8.051 4.574 1.00 92.44 94 LYS A C 1
ATOM 774 O O . LYS A 1 94 ? 8.824 7.610 3.670 1.00 92.44 94 LYS A O 1
ATOM 779 N N . LEU A 1 95 ? 7.506 7.253 5.448 1.00 91.31 95 LEU A N 1
ATOM 780 C CA . LEU A 1 95 ? 7.608 5.792 5.398 1.00 91.31 95 LEU A CA 1
ATOM 781 C C . LEU A 1 95 ? 6.954 5.181 4.154 1.00 91.31 95 LEU A C 1
ATOM 783 O O . LEU A 1 95 ? 7.433 4.163 3.664 1.00 91.31 95 LEU A O 1
ATOM 787 N N . MET A 1 96 ? 5.890 5.775 3.616 1.00 91.62 96 MET A N 1
ATOM 788 C CA . MET A 1 96 ? 5.312 5.308 2.350 1.00 91.62 96 MET A CA 1
ATOM 789 C C . MET A 1 96 ? 6.220 5.611 1.160 1.00 91.62 96 MET A C 1
ATOM 791 O O . MET A 1 96 ? 6.303 4.802 0.240 1.00 91.62 96 MET A O 1
ATOM 795 N N . VAL A 1 97 ? 6.939 6.734 1.196 1.00 91.12 97 VAL A N 1
ATOM 796 C CA . VAL A 1 97 ? 7.868 7.122 0.127 1.00 91.12 97 VAL A CA 1
ATOM 797 C C . VAL A 1 97 ? 9.110 6.215 0.117 1.00 91.12 97 VAL A C 1
ATOM 799 O O . VAL A 1 97 ? 9.422 5.650 -0.927 1.00 91.12 97 VAL A O 1
ATOM 802 N N . GLU A 1 98 ? 9.781 6.027 1.261 1.00 88.06 98 GLU A N 1
ATOM 803 C CA . GLU A 1 98 ? 11.129 5.406 1.329 1.00 88.06 98 GLU A CA 1
ATOM 804 C C . GLU A 1 98 ? 11.246 4.232 2.322 1.00 88.06 98 GLU A C 1
ATOM 806 O O . GLU A 1 98 ? 12.305 3.628 2.473 1.00 88.06 98 GLU A O 1
ATOM 811 N N . GLY A 1 99 ? 10.187 3.918 3.067 1.00 82.06 99 GLY A N 1
ATOM 812 C CA . GLY A 1 99 ? 10.231 2.915 4.130 1.00 82.06 99 GLY A CA 1
ATOM 813 C C . GLY A 1 99 ? 10.071 1.476 3.634 1.00 82.06 99 GLY A C 1
ATOM 814 O O . GLY A 1 99 ? 9.368 1.194 2.668 1.00 82.06 99 GLY A O 1
ATOM 815 N N . ASN A 1 100 ? 10.632 0.532 4.389 1.00 73.31 100 ASN A N 1
ATOM 816 C CA . ASN A 1 100 ? 10.543 -0.915 4.141 1.00 73.31 100 ASN A CA 1
ATOM 817 C C . ASN A 1 100 ? 9.257 -1.580 4.694 1.00 73.31 100 ASN A C 1
ATOM 819 O O . ASN A 1 100 ? 9.214 -2.794 4.877 1.00 73.31 100 ASN A O 1
ATOM 823 N N . GLY A 1 101 ? 8.235 -0.795 5.053 1.00 73.62 101 GLY A N 1
ATOM 824 C CA . GLY A 1 101 ? 6.935 -1.284 5.538 1.00 73.62 101 GLY A CA 1
ATOM 825 C C . GLY A 1 101 ? 6.892 -1.812 6.979 1.00 73.62 101 GLY A C 1
ATOM 826 O O . GLY A 1 101 ? 5.816 -1.842 7.577 1.00 73.62 101 GLY A O 1
ATOM 827 N N . THR A 1 102 ? 8.030 -2.166 7.584 1.00 74.69 102 THR A N 1
ATOM 828 C CA . THR A 1 102 ? 8.075 -2.871 8.886 1.00 74.69 102 THR A CA 1
ATOM 829 C C . THR A 1 102 ? 7.481 -2.086 10.057 1.00 74.69 102 THR A C 1
ATOM 831 O O . THR A 1 102 ? 6.794 -2.657 10.901 1.00 74.69 102 THR A O 1
ATOM 834 N N . SER A 1 103 ? 7.697 -0.770 10.112 1.00 83.12 103 SER A N 1
ATOM 835 C CA . SER A 1 103 ? 7.244 0.078 11.223 1.00 83.12 103 SER A CA 1
ATOM 836 C C . SER A 1 103 ? 5.941 0.829 10.944 1.00 83.12 103 SER A C 1
ATOM 838 O O . SER A 1 103 ? 5.407 1.473 11.850 1.00 83.12 103 SER A O 1
ATOM 840 N N . PHE A 1 104 ? 5.395 0.736 9.723 1.00 88.69 104 PHE A N 1
ATOM 841 C CA . PHE A 1 104 ? 4.247 1.545 9.305 1.00 88.69 104 PHE A CA 1
ATOM 842 C C . PHE A 1 104 ? 3.012 1.260 10.167 1.00 88.69 104 PHE A C 1
ATOM 844 O O . PHE A 1 104 ? 2.443 2.165 10.774 1.00 88.69 104 PHE A O 1
ATOM 851 N N . TYR A 1 105 ? 2.626 -0.013 10.297 1.00 86.69 105 TYR A N 1
ATOM 852 C CA . TYR A 1 105 ? 1.442 -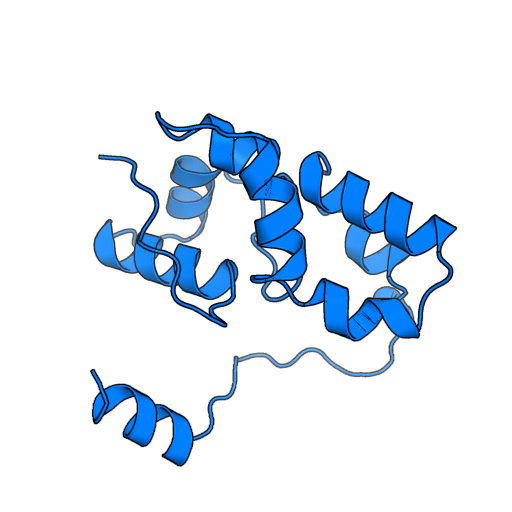0.392 11.074 1.00 86.69 105 TYR A CA 1
ATOM 853 C C . TYR A 1 105 ? 1.582 -0.159 12.575 1.00 86.69 105 TYR A C 1
ATOM 855 O O . TYR A 1 105 ? 0.584 0.120 13.241 1.00 86.69 105 TYR A O 1
ATOM 863 N N . MET A 1 106 ? 2.806 -0.244 13.094 1.00 87.38 106 MET A N 1
ATOM 864 C CA . MET A 1 106 ? 3.104 0.100 14.480 1.00 87.38 106 MET A CA 1
ATOM 865 C C . MET A 1 106 ? 2.885 1.597 14.715 1.00 87.38 106 MET A C 1
ATOM 867 O O . MET A 1 106 ? 2.172 1.974 15.639 1.00 87.38 106 MET A O 1
ATOM 871 N N . LYS A 1 107 ? 3.424 2.453 13.839 1.00 88.75 107 LYS A N 1
ATOM 872 C CA . LYS A 1 107 ? 3.254 3.911 13.926 1.00 88.75 107 LYS A CA 1
ATOM 873 C C . LYS A 1 107 ? 1.822 4.361 13.666 1.00 88.75 107 LYS A C 1
ATOM 875 O O . LYS A 1 107 ? 1.381 5.327 14.276 1.00 88.75 107 LYS A O 1
ATOM 880 N N . LEU A 1 108 ? 1.076 3.636 12.833 1.00 88.38 108 LEU A N 1
ATOM 881 C CA . LEU A 1 108 ? -0.360 3.853 12.652 1.00 88.38 108 LEU A CA 1
ATOM 882 C C . LEU A 1 108 ? -1.173 3.487 13.911 1.00 88.38 108 LEU A C 1
ATOM 884 O O . LEU A 1 108 ? -2.301 3.941 14.058 1.00 88.38 108 LEU A O 1
ATOM 888 N N . GLY A 1 109 ? -0.627 2.669 14.817 1.00 84.94 109 GLY A N 1
ATOM 889 C CA . GLY A 1 109 ? -1.338 2.166 15.996 1.00 84.94 109 GLY A CA 1
ATOM 890 C C . GLY A 1 109 ? -2.224 0.947 15.714 1.00 84.94 109 GLY A C 1
ATOM 891 O O . GLY A 1 109 ? -3.012 0.546 16.567 1.00 84.94 109 GLY A O 1
ATOM 892 N N . ARG A 1 110 ? -2.091 0.311 14.540 1.00 78.38 110 ARG A N 1
ATOM 893 C CA . ARG A 1 110 ? -2.891 -0.872 14.171 1.00 78.38 110 ARG A CA 1
ATOM 894 C C . ARG A 1 110 ? -2.561 -2.085 15.039 1.00 78.38 110 ARG A C 1
ATOM 896 O O . ARG A 1 110 ? -3.441 -2.897 15.295 1.00 78.38 110 ARG A O 1
ATOM 903 N N . THR A 1 111 ? -1.321 -2.204 15.508 1.00 78.19 111 THR A N 1
ATOM 904 C CA . THR A 1 111 ? -0.883 -3.306 16.382 1.00 78.19 111 THR A CA 1
ATOM 905 C C . THR A 1 111 ? -1.595 -3.325 17.735 1.00 78.19 111 THR A C 1
ATOM 907 O O . THR A 1 111 ? -1.694 -4.385 18.339 1.00 78.19 111 THR A O 1
ATOM 910 N N . ALA A 1 112 ? -2.127 -2.186 18.192 1.00 80.12 112 ALA A N 1
ATOM 911 C CA . ALA A 1 112 ? -2.921 -2.090 19.417 1.00 80.12 112 ALA A CA 1
ATOM 912 C C . ALA A 1 112 ? -4.411 -2.428 19.205 1.00 80.12 112 ALA A C 1
ATOM 914 O O . ALA A 1 112 ? -5.187 -2.430 20.160 1.00 80.12 112 ALA A O 1
ATOM 915 N N . SER A 1 113 ? -4.837 -2.695 17.965 1.00 81.31 113 SER A N 1
ATOM 916 C CA . SER A 1 113 ? -6.231 -3.011 17.654 1.00 81.31 113 SER A CA 1
ATOM 917 C C . SER A 1 113 ? -6.584 -4.444 18.051 1.00 81.31 113 SER A C 1
ATOM 919 O O . SER A 1 113 ? -5.885 -5.393 17.703 1.00 81.31 113 SER A O 1
ATOM 921 N N . THR A 1 114 ? -7.727 -4.615 18.714 1.00 83.69 114 THR A N 1
ATOM 922 C CA . THR A 1 114 ? -8.318 -5.928 19.023 1.00 83.69 114 THR A CA 1
ATOM 923 C C . THR A 1 114 ? -9.128 -6.505 17.857 1.00 83.69 114 THR A C 1
ATOM 925 O O . THR A 1 114 ? -9.575 -7.654 17.910 1.00 83.69 114 THR A O 1
ATOM 928 N N . ILE A 1 115 ? -9.320 -5.728 16.785 1.00 83.88 115 ILE A N 1
ATOM 929 C CA . ILE A 1 115 ? -10.082 -6.137 15.606 1.00 83.88 115 ILE A CA 1
ATOM 930 C C . ILE A 1 115 ? -9.237 -7.104 14.777 1.00 83.88 115 ILE A C 1
ATOM 932 O O . ILE A 1 115 ? -8.154 -6.770 14.295 1.00 83.88 115 ILE A O 1
ATOM 936 N N . LYS A 1 116 ? -9.754 -8.320 14.577 1.00 81.19 116 LYS A N 1
ATOM 937 C CA . LYS A 1 116 ? -9.080 -9.346 13.774 1.00 81.19 116 LYS A CA 1
ATOM 938 C C . LYS A 1 116 ? -9.036 -8.949 12.301 1.00 81.19 116 LYS A C 1
ATOM 940 O O . LYS A 1 116 ? -10.023 -8.481 11.733 1.00 81.19 116 LYS A O 1
ATOM 945 N N . ASN A 1 117 ? -7.901 -9.224 11.664 1.00 77.19 117 ASN A N 1
ATOM 946 C CA . ASN A 1 117 ? -7.770 -9.071 10.222 1.00 77.19 117 ASN A CA 1
ATOM 947 C C . ASN A 1 117 ? -8.693 -10.051 9.495 1.00 77.19 117 ASN A C 1
ATOM 949 O O . ASN A 1 117 ? -8.803 -11.224 9.858 1.00 77.19 117 ASN A O 1
ATOM 953 N N . LYS A 1 118 ? -9.334 -9.562 8.437 1.00 83.81 118 LYS A N 1
ATOM 954 C CA . LYS A 1 118 ? -10.116 -10.397 7.532 1.00 83.81 118 LYS A CA 1
ATOM 955 C C . LYS A 1 118 ? -9.169 -11.278 6.713 1.00 83.81 118 LYS A C 1
ATOM 957 O O . LYS A 1 118 ? -8.132 -10.805 6.257 1.00 83.81 118 LYS A O 1
ATOM 962 N N . LYS A 1 119 ? -9.533 -12.552 6.529 1.00 84.56 119 LYS A N 1
ATOM 963 C CA . LYS A 1 119 ? -8.758 -13.513 5.720 1.00 84.56 119 LYS A CA 1
ATOM 964 C C . LYS A 1 119 ? -8.817 -13.194 4.223 1.00 84.56 119 LYS A C 1
ATOM 966 O O . LYS A 1 119 ? -7.861 -13.453 3.505 1.00 84.56 119 LYS A O 1
ATOM 971 N N . TYR A 1 120 ? -9.938 -12.634 3.778 1.00 87.94 120 TYR A N 1
ATOM 972 C CA . TYR A 1 120 ? -10.208 -12.301 2.386 1.00 87.94 120 TYR A CA 1
ATOM 973 C C . TYR A 1 120 ? -10.675 -10.853 2.274 1.00 87.94 120 TYR A C 1
ATOM 975 O O . TYR A 1 120 ? -11.240 -10.295 3.224 1.00 87.94 120 TYR A O 1
ATOM 983 N N . LEU A 1 121 ? -10.458 -10.263 1.101 1.00 86.56 121 LEU A N 1
ATOM 984 C CA . LEU A 1 121 ? -11.132 -9.031 0.717 1.00 86.56 121 LEU A CA 1
ATOM 985 C C . LEU A 1 121 ? -12.589 -9.366 0.399 1.00 86.56 121 LEU A C 1
ATOM 987 O O . LEU A 1 121 ? -12.876 -10.373 -0.243 1.00 86.56 121 LEU A O 1
ATOM 991 N N . TYR A 1 122 ? -13.503 -8.533 0.885 1.00 88.38 122 TYR A N 1
ATOM 992 C CA . TYR A 1 122 ? -14.920 -8.656 0.569 1.00 88.38 122 TYR A CA 1
ATOM 993 C C . TYR A 1 122 ? -15.290 -7.543 -0.395 1.00 88.38 122 TYR A C 1
ATOM 995 O O . TYR A 1 122 ? -14.893 -6.398 -0.184 1.00 88.38 122 TYR A O 1
ATOM 1003 N N . CYS A 1 123 ? -16.069 -7.881 -1.413 1.00 87.94 123 CYS A N 1
ATOM 1004 C CA . CYS A 1 123 ? -16.639 -6.929 -2.351 1.00 87.94 123 CYS A CA 1
ATOM 1005 C C . CYS A 1 123 ? -18.165 -6.915 -2.228 1.00 87.94 123 CYS A C 1
ATOM 1007 O O . CYS A 1 123 ? -18.790 -7.894 -1.804 1.00 87.94 123 CYS A O 1
ATOM 1009 N N . CYS A 1 124 ? -18.767 -5.788 -2.594 1.00 91.94 124 CYS A N 1
ATOM 1010 C CA . CYS A 1 124 ? -20.209 -5.688 -2.744 1.00 91.94 124 CYS A CA 1
ATOM 1011 C C . CYS A 1 124 ? -20.602 -6.179 -4.143 1.00 91.94 124 CYS A C 1
ATOM 1013 O O . CYS A 1 124 ? -20.088 -5.670 -5.135 1.00 91.94 124 CYS A O 1
ATOM 1015 N N . LYS A 1 125 ? -21.520 -7.150 -4.233 1.00 92.25 125 LYS A N 1
ATOM 1016 C CA . LYS A 1 125 ? -21.951 -7.713 -5.525 1.00 92.25 125 LYS A CA 1
ATOM 1017 C C . LYS A 1 125 ? -22.622 -6.679 -6.431 1.00 92.25 125 LYS A C 1
ATOM 1019 O O . LYS A 1 125 ? -22.423 -6.744 -7.636 1.00 92.25 125 LYS A O 1
ATOM 1024 N N . SER A 1 126 ? -23.401 -5.747 -5.873 1.00 94.19 126 SER A N 1
ATOM 1025 C CA . SER A 1 126 ? -24.033 -4.693 -6.677 1.00 94.19 126 SER A CA 1
ATOM 1026 C C . SER A 1 126 ? -22.987 -3.762 -7.284 1.00 94.19 126 SER A C 1
ATOM 1028 O O . SER A 1 126 ? -23.030 -3.542 -8.485 1.00 94.19 126 SER A O 1
ATOM 1030 N N . CYS A 1 127 ? -21.995 -3.330 -6.495 1.00 89.31 127 CYS A N 1
ATOM 1031 C CA . CYS A 1 127 ? -20.904 -2.481 -6.983 1.00 89.31 127 CYS A CA 1
ATOM 1032 C C . CYS A 1 127 ? -20.089 -3.179 -8.078 1.00 89.31 127 CYS A C 1
ATOM 1034 O O . CYS A 1 127 ? -19.830 -2.581 -9.108 1.00 89.31 127 CYS A O 1
ATOM 1036 N N . VAL A 1 128 ? -19.759 -4.467 -7.904 1.00 89.06 128 VAL A N 1
ATOM 1037 C CA . VAL A 1 128 ? -19.051 -5.231 -8.949 1.00 89.06 128 VAL A CA 1
ATOM 1038 C C . VAL A 1 128 ? -19.858 -5.272 -10.245 1.00 89.06 128 VAL A C 1
ATOM 1040 O O . VAL A 1 128 ? -19.295 -5.083 -11.315 1.00 89.06 128 VAL A O 1
ATOM 1043 N N . ASN A 1 129 ? -21.170 -5.502 -10.159 1.00 92.31 129 ASN A N 1
ATOM 1044 C CA . ASN A 1 129 ? -22.020 -5.501 -11.344 1.00 92.31 129 ASN A CA 1
ATOM 1045 C C . ASN A 1 129 ? -22.026 -4.116 -12.012 1.00 92.31 129 ASN A C 1
ATOM 1047 O O . ASN A 1 129 ? -21.788 -4.031 -13.211 1.00 92.31 129 ASN A O 1
ATOM 1051 N N . GLU A 1 130 ? -22.245 -3.042 -11.252 1.00 90.31 130 GLU A N 1
ATOM 1052 C CA . GLU A 1 130 ? -22.212 -1.660 -11.756 1.00 90.31 130 GLU A CA 1
ATOM 1053 C C . GLU A 1 130 ? -20.882 -1.331 -12.455 1.00 90.31 130 GLU A C 1
ATOM 1055 O O . GLU A 1 130 ? -20.898 -0.827 -13.577 1.00 90.31 130 GLU A O 1
ATOM 1060 N N . ASP A 1 131 ? -19.746 -1.705 -11.860 1.00 83.06 131 ASP A N 1
ATOM 1061 C CA . ASP A 1 131 ? -18.411 -1.500 -12.441 1.00 83.06 131 ASP A CA 1
ATOM 1062 C C . ASP A 1 131 ? -18.207 -2.293 -13.743 1.00 83.06 131 ASP A C 1
ATOM 1064 O O . ASP A 1 131 ? -17.499 -1.842 -14.642 1.00 83.06 131 ASP A O 1
ATOM 10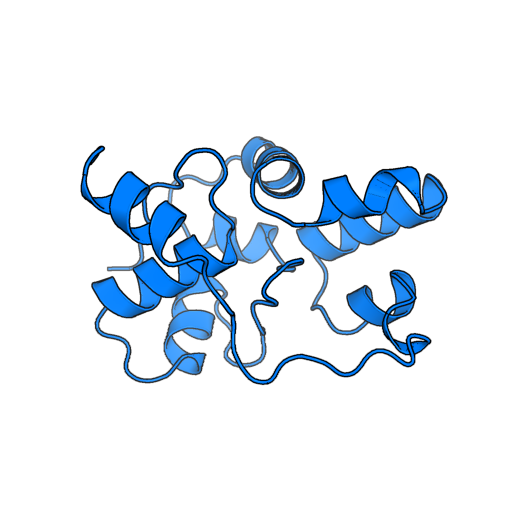68 N N . THR A 1 132 ? -18.829 -3.472 -13.872 1.00 82.12 132 THR A N 1
ATOM 1069 C CA . THR A 1 132 ? -18.779 -4.267 -15.113 1.00 82.12 132 THR A CA 1
ATOM 1070 C C . THR A 1 132 ? -19.731 -3.779 -16.202 1.00 82.12 132 THR A C 1
ATOM 1072 O O . THR A 1 132 ? -19.492 -4.072 -17.367 1.00 82.12 132 THR A O 1
ATOM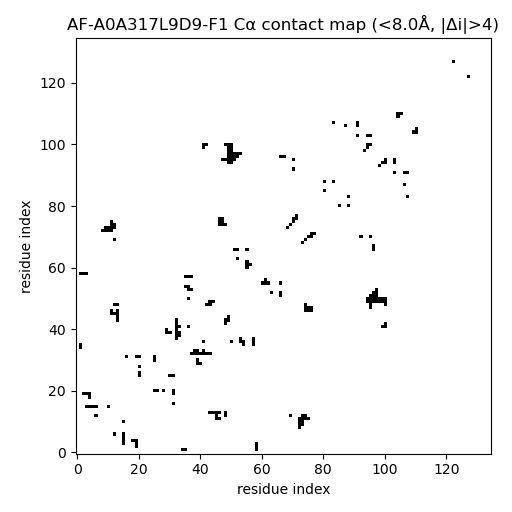 1075 N N . PHE A 1 133 ? -20.806 -3.067 -15.848 1.00 74.81 133 PHE A N 1
ATOM 1076 C CA . PHE A 1 133 ? -21.774 -2.531 -16.814 1.00 74.81 133 PHE A CA 1
ATOM 1077 C C . PHE A 1 133 ? -21.391 -1.141 -17.343 1.00 74.81 133 PHE A C 1
ATOM 1079 O O . PHE A 1 133 ? -21.844 -0.769 -18.422 1.00 74.81 133 PHE A O 1
ATOM 1086 N N . ASN A 1 134 ? -20.588 -0.378 -16.594 1.00 58.75 134 ASN A N 1
ATOM 1087 C CA . ASN A 1 134 ? -20.170 0.986 -16.941 1.00 58.75 134 ASN A CA 1
ATOM 1088 C C . ASN A 1 134 ? -18.784 1.070 -17.624 1.00 58.75 134 ASN A C 1
ATOM 1090 O O . ASN A 1 134 ? -18.275 2.176 -17.814 1.00 58.75 134 ASN A O 1
ATOM 1094 N N . ASN A 1 135 ? -18.180 -0.069 -17.982 1.00 51.88 135 ASN A N 1
ATOM 1095 C CA . ASN A 1 135 ? -16.904 -0.201 -18.706 1.00 51.88 135 ASN A CA 1
ATOM 1096 C C . ASN A 1 135 ? -17.132 -0.807 -20.095 1.00 51.88 135 ASN A C 1
ATOM 1098 O O . ASN A 1 135 ? -16.349 -0.475 -21.013 1.00 51.88 135 ASN A O 1
#

InterPro domains:
  IPR009492 TniQ [PF06527] (5-133)

Mean predicted aligned error: 5.62 Å

Organism: NCBI:txid178340

Radius of gyration: 15.53 Å; Cα contacts (8 Å, |Δi|>4): 139; chains: 1; bounding box: 37×33×40 Å

Secondary structure (DSSP, 8-state):
---PPP--TT--HHHHHHHHHHHTT-S-HHHHHHHHHS-SS----SS----HHHHHHTSS---HHHHHHHHHHSSSHHHHGGGS-HHHHHHHHHHHHH--STTHHHHHTGGG--SPPPSS----HHHHHHHHH--

pLDDT: mean 86.11, std 9.55, range [51.88, 95.31]